Protein AF-A0A1M7AVF5-F1 (afdb_monomer_lite)

Organism: Pseudonocardia thermophila (NCBI:txid1848)

Foldseek 3Di:
DDDDPFQAWFQLLLLVLLCVLLVHDLVRLCVQLVHDSVQSVCRNVVVDIDGSSSLVSSCVSSVHDSNLRNVVFQCLVVLCVSNVHDLVRLCVQLVHDSVVSVCNRGVVDQDDPSSLVSSCVVSVGDSVSRDPPPPPPPDD

pLDDT: mean 81.75, std 15.75, range [33.12, 94.06]

Radius of gyration: 15.15 Å; chains: 1; bounding box: 36×35×42 Å

Sequence (140 aa):
MPSLPPHGRARGDIVRAVRVVRRRGQRDLATASRIDASYLSRVEAGSRRLSPAYTDLVARALDVDPAVLCGQVPVIRTLRTALNLSADKLAHDIGVSRDRLDQLERGLAEPTALETRRLARRLGVEASVFHMTQLAEQAS

Secondary structure (DSSP, 8-state):
------PPPPPHHHHHHHHHHTT--HHHHHHHTT--HHHHHHHHTTSS---HHHHHHHHHHHTS-HHHHTTSS-SHHHHHHHTT--HHHHHHHHT--HHHHHHHHHTSSPPPHHHHHHHHHHHTS-GGGG----TTS---

InterPro domains:
  IPR001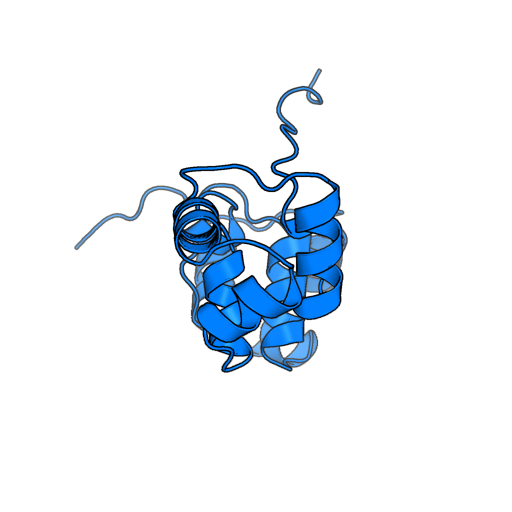387 Cro/C1-type, helix-turn-helix domain [PF01381] (76-128)
  IPR001387 Cro/C1-type, helix-turn-helix domain [PS50943] (15-69)
  IPR001387 Cro/C1-type, helix-turn-helix domain [PS50943] (76-130)
  IPR001387 Cro/C1-type, helix-turn-helix domain [SM00530] (14-69)
  IPR001387 Cro/C1-type, helix-turn-helix domain [SM00530] (75-130)
  IPR001387 Cro/C1-type, helix-turn-helix domain [cd00093] (26-69)
  IPR001387 Cro/C1-type, helix-turn-helix domain [cd00093] (76-130)
  IPR010982 Lambda repressor-like, DNA-binding domain superfamily [G3DSA:1.10.260.40] (8-73)
  IPR010982 Lambda repressor-like, DNA-binding domain superfamily [G3DSA:1.10.260.40] (74-139)
  IPR010982 Lambda repressor-like, DNA-binding domain superfamily [SSF47413] (10-70)
  IPR010982 Lambda repressor-like, DNA-binding domain superfamily [SSF47413] (75-130)
  IPR050807 Transcriptional regulator/dioxygenase, bacterial-type [PTHR46797] (76-130)

Structure (mmCIF, N/CA/C/O backbone):
data_AF-A0A1M7AVF5-F1
#
_entry.id   AF-A0A1M7AVF5-F1
#
loop_
_atom_site.group_PDB
_atom_site.id
_atom_site.type_symbol
_atom_site.label_atom_id
_atom_site.label_alt_id
_atom_site.label_comp_id
_atom_site.label_asym_id
_atom_site.label_entity_id
_atom_site.label_seq_id
_atom_site.pdbx_PDB_ins_code
_atom_site.Cartn_x
_atom_site.Cartn_y
_atom_site.Cartn_z
_atom_site.occupancy
_atom_site.B_iso_or_equiv
_atom_site.auth_seq_id
_atom_site.auth_comp_id
_atom_site.auth_asym_id
_atom_site.auth_atom_id
_atom_site.pdbx_PDB_model_num
ATOM 1 N N . MET A 1 1 ? -7.149 13.885 -25.744 1.00 35.88 1 MET A N 1
ATOM 2 C CA . MET A 1 1 ? -6.862 12.622 -25.023 1.00 35.88 1 MET A CA 1
ATOM 3 C C . MET A 1 1 ? -6.095 12.992 -23.766 1.00 35.88 1 MET A C 1
ATOM 5 O O . MET A 1 1 ? -5.185 13.802 -23.897 1.00 35.88 1 MET A O 1
ATOM 9 N N . PRO A 1 2 ? -6.541 12.567 -22.573 1.00 40.50 2 PRO A N 1
ATOM 10 C CA . PRO A 1 2 ? -6.269 13.282 -21.332 1.00 40.50 2 PRO A CA 1
ATOM 11 C C . PRO A 1 2 ? -4.774 13.259 -21.009 1.00 40.50 2 PRO A C 1
ATOM 13 O O . PRO A 1 2 ? -4.171 12.199 -20.861 1.00 40.50 2 PRO A O 1
ATOM 16 N N . SER A 1 3 ? -4.187 14.449 -20.918 1.00 37.19 3 SER A N 1
ATOM 17 C CA . SER A 1 3 ? -2.882 14.666 -20.312 1.00 37.19 3 SER A CA 1
ATOM 18 C C . SER A 1 3 ? -2.999 14.345 -18.823 1.00 37.19 3 SER A C 1
ATOM 20 O O . SER A 1 3 ? -3.593 15.131 -18.088 1.00 37.19 3 SER A O 1
ATOM 22 N N . LEU A 1 4 ? -2.473 13.202 -18.379 1.00 40.84 4 LEU A N 1
ATOM 23 C CA . LEU A 1 4 ? -2.203 12.969 -16.960 1.00 40.84 4 LEU A CA 1
ATOM 24 C C . LEU A 1 4 ? -0.969 13.808 -16.575 1.00 40.84 4 LEU A C 1
ATOM 26 O O . LEU A 1 4 ? 0.117 13.545 -17.096 1.00 40.84 4 LEU A O 1
ATOM 30 N N . PRO A 1 5 ? -1.107 14.851 -15.731 1.00 42.53 5 PRO A N 1
ATOM 31 C CA . PRO A 1 5 ? 0.030 15.582 -15.181 1.00 42.53 5 PRO A CA 1
ATOM 32 C C . PRO A 1 5 ? 0.763 14.713 -14.145 1.00 42.53 5 PRO A C 1
ATOM 34 O O . PRO A 1 5 ? 0.215 13.709 -13.687 1.00 42.53 5 PRO A O 1
ATOM 37 N N . PRO A 1 6 ? 2.006 15.073 -13.778 1.00 44.00 6 PRO A N 1
ATOM 38 C CA . PRO A 1 6 ? 2.985 14.152 -13.223 1.00 44.00 6 PRO A CA 1
ATOM 39 C C . PRO A 1 6 ? 2.509 13.619 -11.879 1.00 44.00 6 PRO A C 1
ATOM 41 O O . PRO A 1 6 ? 2.416 14.359 -10.898 1.00 44.00 6 PRO A O 1
ATOM 44 N N . HIS A 1 7 ? 2.247 12.317 -11.829 1.00 49.16 7 HIS A N 1
ATOM 45 C CA . HIS A 1 7 ? 2.119 11.613 -10.566 1.00 49.16 7 HIS A CA 1
ATOM 46 C C . HIS A 1 7 ? 3.306 11.977 -9.668 1.00 49.16 7 HIS A C 1
ATOM 48 O O . HIS A 1 7 ? 4.442 12.129 -10.141 1.00 49.16 7 HIS A O 1
ATOM 54 N N . GLY A 1 8 ? 3.026 12.158 -8.374 1.00 55.78 8 GLY A N 1
ATOM 55 C CA . GLY A 1 8 ? 4.056 12.408 -7.373 1.00 55.78 8 GLY A CA 1
ATOM 56 C C . GLY A 1 8 ? 5.168 11.356 -7.449 1.00 55.78 8 GLY A C 1
ATOM 57 O O . GLY A 1 8 ? 5.058 10.314 -8.092 1.00 55.78 8 GLY A O 1
ATOM 58 N N . ARG A 1 9 ? 6.303 11.599 -6.804 1.00 68.62 9 ARG A N 1
ATOM 59 C CA . ARG A 1 9 ? 7.405 10.625 -6.851 1.00 68.62 9 ARG A CA 1
ATOM 60 C C . ARG A 1 9 ? 6.967 9.332 -6.154 1.00 68.62 9 ARG A C 1
ATOM 62 O O . ARG A 1 9 ? 6.627 9.376 -4.975 1.00 68.62 9 ARG A O 1
ATOM 69 N N . ALA A 1 10 ? 6.995 8.203 -6.864 1.00 76.19 10 ALA A N 1
ATOM 70 C CA . ALA A 1 10 ? 6.620 6.913 -6.291 1.00 76.19 10 ALA A CA 1
ATOM 71 C C . ALA A 1 10 ? 7.537 6.530 -5.126 1.00 76.19 10 ALA A C 1
ATOM 73 O O . ALA A 1 10 ? 8.754 6.758 -5.166 1.00 76.19 10 ALA A O 1
ATOM 74 N N . ARG A 1 11 ? 6.944 5.929 -4.097 1.00 84.44 11 ARG A N 1
ATOM 75 C CA . ARG A 1 11 ? 7.645 5.459 -2.911 1.00 84.44 11 ARG A CA 1
ATOM 76 C C . ARG A 1 11 ? 8.024 3.987 -3.071 1.00 84.44 11 ARG A C 1
ATOM 78 O O . ARG A 1 11 ? 7.185 3.135 -3.360 1.00 84.44 11 ARG A O 1
ATOM 85 N N . GLY A 1 12 ? 9.312 3.690 -2.916 1.00 85.69 12 GLY A N 1
ATOM 86 C CA . GLY A 1 12 ? 9.860 2.353 -3.159 1.00 85.69 12 GLY A CA 1
ATOM 87 C C . GLY A 1 12 ? 9.366 1.277 -2.192 1.00 85.69 12 GLY A C 1
ATOM 88 O O . GLY A 1 12 ? 9.167 0.132 -2.595 1.00 85.69 12 GLY A O 1
ATOM 89 N N . ASP A 1 13 ? 9.115 1.652 -0.941 1.00 86.69 13 ASP A N 1
ATOM 90 C CA . ASP A 1 13 ? 8.500 0.801 0.080 1.00 86.69 13 ASP A CA 1
ATOM 91 C C . ASP A 1 13 ? 7.086 0.360 -0.330 1.00 86.69 13 ASP A C 1
ATOM 93 O O . ASP A 1 13 ? 6.765 -0.828 -0.244 1.00 86.69 13 ASP A O 1
ATOM 97 N N . ILE A 1 14 ? 6.274 1.275 -0.872 1.00 88.06 14 ILE A N 1
ATOM 98 C CA . ILE A 1 14 ? 4.936 0.972 -1.395 1.00 88.06 14 ILE A CA 1
ATOM 99 C C . ILE A 1 14 ? 5.020 0.034 -2.605 1.00 88.06 14 ILE A C 1
ATOM 101 O O . ILE A 1 1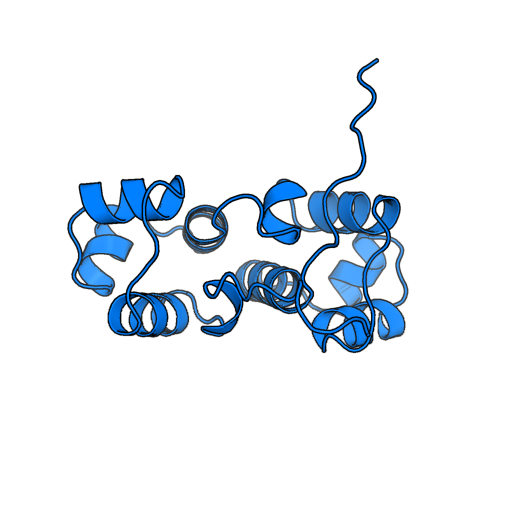4 ? 4.301 -0.967 -2.658 1.00 88.06 14 ILE A O 1
ATOM 105 N N . VAL A 1 15 ? 5.923 0.305 -3.555 1.00 89.25 15 VAL A N 1
ATOM 106 C CA . VAL A 1 15 ? 6.140 -0.565 -4.728 1.00 89.25 15 VAL A CA 1
ATOM 107 C C . VAL A 1 15 ? 6.486 -1.987 -4.285 1.00 89.25 15 VAL A C 1
ATOM 109 O O . VAL A 1 15 ? 5.871 -2.954 -4.745 1.00 89.25 15 VAL A O 1
ATOM 112 N N . ARG A 1 16 ? 7.418 -2.121 -3.335 1.00 89.62 16 ARG A N 1
ATOM 113 C CA . ARG A 1 16 ? 7.803 -3.412 -2.762 1.00 89.62 16 ARG A CA 1
ATOM 114 C C . ARG A 1 16 ? 6.621 -4.106 -2.089 1.00 89.62 16 ARG A C 1
ATOM 116 O O . ARG A 1 16 ? 6.428 -5.301 -2.313 1.00 89.62 16 ARG A O 1
ATOM 123 N N . ALA A 1 17 ? 5.846 -3.386 -1.283 1.00 88.44 17 ALA A N 1
ATOM 124 C CA . ALA A 1 17 ? 4.703 -3.925 -0.553 1.00 88.44 17 ALA A CA 1
ATOM 125 C C . ALA A 1 17 ? 3.638 -4.494 -1.499 1.00 88.44 17 ALA A C 1
ATOM 127 O O . ALA A 1 17 ? 3.250 -5.656 -1.370 1.00 88.44 17 ALA A O 1
ATOM 128 N N . VAL A 1 18 ? 3.233 -3.711 -2.504 1.00 89.00 18 VAL A N 1
ATOM 129 C CA . VAL A 1 18 ? 2.259 -4.141 -3.516 1.00 89.00 18 VAL A CA 1
ATOM 130 C C . VAL A 1 18 ? 2.789 -5.344 -4.296 1.00 89.00 18 VAL A C 1
ATOM 132 O O . VAL A 1 18 ? 2.061 -6.318 -4.488 1.00 89.00 18 VAL A O 1
ATOM 135 N N . ARG A 1 19 ? 4.069 -5.333 -4.691 1.00 92.12 19 ARG A N 1
ATOM 136 C CA . ARG A 1 19 ? 4.694 -6.452 -5.408 1.00 92.12 19 ARG A CA 1
ATOM 137 C C . ARG A 1 19 ? 4.671 -7.753 -4.597 1.00 92.12 19 ARG A C 1
ATOM 139 O O . ARG A 1 19 ? 4.302 -8.795 -5.138 1.00 92.12 19 ARG A O 1
ATOM 146 N N . VAL A 1 20 ? 5.071 -7.701 -3.324 1.00 90.31 20 VAL A N 1
ATOM 147 C CA . VAL A 1 20 ? 5.121 -8.879 -2.438 1.00 90.31 20 VAL A CA 1
ATOM 148 C C . VAL A 1 20 ? 3.722 -9.442 -2.214 1.00 90.31 20 VAL A C 1
ATOM 150 O O . VAL A 1 20 ? 3.521 -10.649 -2.341 1.00 90.31 20 VAL A O 1
ATOM 153 N N . VAL A 1 21 ? 2.741 -8.575 -1.962 1.00 87.38 21 VAL A N 1
ATOM 154 C CA . VAL A 1 21 ? 1.348 -8.989 -1.773 1.00 87.38 21 VAL A CA 1
ATOM 155 C C . VAL A 1 21 ? 0.765 -9.626 -3.039 1.00 87.38 21 VAL A C 1
ATOM 157 O O . VAL A 1 21 ? 0.080 -10.644 -2.959 1.00 87.38 21 VAL A O 1
ATOM 160 N N . ARG A 1 22 ? 1.109 -9.103 -4.222 1.00 86.50 22 ARG A N 1
ATOM 161 C CA . ARG A 1 22 ? 0.745 -9.681 -5.529 1.00 86.50 22 ARG A CA 1
ATOM 162 C C . ARG A 1 22 ? 1.580 -10.920 -5.899 1.00 86.50 22 ARG A C 1
ATOM 164 O O . ARG A 1 22 ? 1.461 -11.408 -7.020 1.00 86.50 22 ARG A O 1
ATOM 171 N N . ARG A 1 23 ? 2.436 -11.416 -4.992 1.00 86.25 23 ARG A N 1
ATOM 172 C CA . ARG A 1 23 ? 3.326 -12.579 -5.174 1.00 86.25 23 ARG A CA 1
ATOM 173 C C . ARG A 1 23 ? 4.208 -12.498 -6.426 1.00 86.25 23 ARG A C 1
ATOM 175 O O . ARG A 1 23 ? 4.475 -13.516 -7.058 1.00 86.25 23 ARG A O 1
ATOM 182 N N . ARG A 1 24 ? 4.670 -11.298 -6.794 1.00 84.75 24 ARG A N 1
ATOM 183 C CA . ARG A 1 24 ? 5.569 -11.110 -7.944 1.00 84.75 24 ARG A CA 1
ATOM 184 C C . ARG A 1 24 ? 7.032 -11.038 -7.519 1.00 84.75 24 ARG A C 1
ATOM 186 O O . ARG A 1 24 ? 7.370 -10.381 -6.533 1.00 84.75 24 ARG A O 1
ATOM 193 N N . GLY A 1 25 ? 7.914 -11.669 -8.293 1.00 88.31 25 GLY A N 1
ATOM 194 C CA . GLY A 1 25 ? 9.352 -11.486 -8.147 1.00 88.31 25 GLY A CA 1
ATOM 195 C C . GLY A 1 25 ? 9.794 -10.091 -8.597 1.00 88.31 25 GLY A C 1
ATOM 196 O O . GLY A 1 25 ? 9.140 -9.435 -9.410 1.00 88.31 25 GLY A O 1
ATOM 197 N N . GLN A 1 26 ? 10.940 -9.627 -8.090 1.00 87.88 26 GLN A N 1
ATOM 198 C CA . GLN A 1 26 ? 11.532 -8.357 -8.531 1.00 87.88 26 GLN A CA 1
ATOM 199 C C . GLN A 1 26 ? 11.873 -8.383 -10.024 1.00 87.88 26 GLN A C 1
ATOM 201 O O . GLN A 1 26 ? 11.603 -7.417 -10.730 1.00 87.88 26 GLN A O 1
ATOM 206 N N . ARG A 1 27 ? 12.431 -9.499 -10.509 1.00 87.81 27 ARG A N 1
ATOM 207 C CA . ARG A 1 27 ? 12.756 -9.689 -11.929 1.00 87.81 27 ARG A CA 1
ATOM 208 C C . ARG A 1 27 ? 11.501 -9.699 -12.796 1.00 87.81 27 ARG A C 1
ATOM 210 O O . ARG A 1 27 ? 11.481 -9.011 -13.806 1.00 87.81 27 ARG A O 1
ATOM 217 N N . ASP A 1 28 ? 10.442 -10.373 -12.357 1.00 89.25 28 ASP A N 1
ATOM 218 C CA . ASP A 1 28 ? 9.185 -10.441 -13.112 1.00 89.25 28 ASP A CA 1
ATOM 219 C C . ASP A 1 28 ? 8.550 -9.058 -13.266 1.00 89.25 28 ASP A C 1
ATOM 221 O O . ASP A 1 28 ? 8.105 -8.687 -14.352 1.00 89.25 28 ASP A O 1
ATOM 225 N N . LEU A 1 29 ? 8.542 -8.261 -12.189 1.00 89.44 29 LEU A N 1
ATOM 226 C CA . LEU A 1 29 ? 8.053 -6.885 -12.242 1.00 89.44 29 LEU A CA 1
ATOM 227 C C . LEU A 1 29 ? 8.940 -6.008 -13.133 1.00 89.44 29 LEU A C 1
ATOM 229 O O . LEU A 1 29 ? 8.421 -5.204 -13.906 1.00 89.44 29 LEU A O 1
ATOM 233 N N . ALA A 1 30 ? 10.258 -6.170 -13.040 1.00 90.06 30 ALA A N 1
ATOM 234 C CA .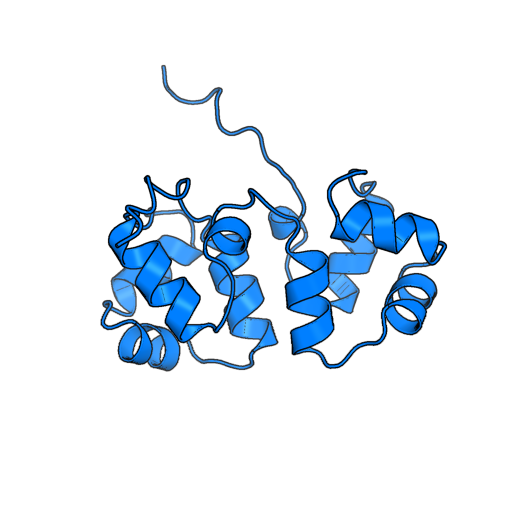 ALA A 1 30 ? 11.218 -5.442 -13.857 1.00 90.06 30 ALA A CA 1
ATOM 235 C C . ALA A 1 30 ? 10.987 -5.709 -15.355 1.00 90.06 30 ALA A C 1
ATOM 237 O O . ALA A 1 30 ? 10.807 -4.771 -16.131 1.00 90.06 30 ALA A O 1
ATOM 238 N N . THR A 1 31 ? 10.854 -6.981 -15.738 1.00 90.44 31 THR A N 1
ATOM 239 C CA . THR A 1 31 ? 10.533 -7.397 -17.108 1.00 90.44 31 THR A CA 1
ATOM 240 C C . THR A 1 31 ? 9.173 -6.865 -17.558 1.00 90.44 31 THR A C 1
ATOM 242 O O . THR A 1 31 ? 9.080 -6.266 -18.629 1.00 90.44 31 THR A O 1
ATOM 245 N N . ALA A 1 32 ? 8.129 -7.011 -16.736 1.00 88.31 32 ALA A N 1
ATOM 246 C CA . ALA A 1 32 ? 6.783 -6.537 -17.066 1.00 88.31 32 ALA A CA 1
ATOM 247 C C . ALA A 1 32 ? 6.708 -5.009 -17.232 1.00 88.31 32 ALA A C 1
ATOM 249 O O . ALA A 1 32 ? 5.952 -4.515 -18.065 1.00 88.31 32 ALA A O 1
ATOM 250 N N . SER A 1 33 ? 7.517 -4.265 -16.473 1.00 86.69 33 SER A N 1
ATOM 251 C CA . SER A 1 33 ? 7.566 -2.796 -16.516 1.00 86.69 33 SER A CA 1
ATOM 252 C C . SER A 1 33 ? 8.636 -2.259 -17.473 1.00 86.69 33 SER A C 1
ATOM 254 O O . SER A 1 33 ? 8.782 -1.045 -17.589 1.00 86.69 33 SER A O 1
ATOM 256 N N . ARG A 1 34 ? 9.393 -3.141 -18.147 1.00 87.38 34 ARG A N 1
ATOM 257 C CA . ARG A 1 34 ? 10.536 -2.804 -19.017 1.00 87.38 34 ARG A CA 1
ATOM 258 C C . ARG A 1 34 ? 11.586 -1.919 -18.330 1.00 87.38 34 ARG A C 1
ATOM 260 O O . ARG A 1 34 ? 12.130 -1.003 -18.939 1.00 87.38 34 ARG A O 1
ATOM 267 N N . ILE A 1 35 ? 11.858 -2.193 -17.058 1.00 87.75 35 ILE A N 1
ATOM 268 C CA . ILE A 1 35 ? 12.892 -1.516 -16.266 1.00 87.75 35 ILE A CA 1
ATOM 269 C C . ILE A 1 35 ? 13.959 -2.515 -15.834 1.00 87.75 35 ILE A C 1
ATOM 271 O O . ILE A 1 35 ? 13.683 -3.697 -15.658 1.00 87.75 35 ILE A O 1
ATOM 275 N N . ASP A 1 36 ? 15.175 -2.036 -15.595 1.00 89.25 36 ASP A N 1
ATOM 276 C CA . ASP A 1 36 ? 16.239 -2.868 -15.042 1.00 89.25 36 ASP A CA 1
ATOM 277 C C . ASP A 1 36 ? 15.922 -3.338 -13.619 1.00 89.25 36 ASP A C 1
ATOM 279 O O . ASP A 1 36 ? 15.603 -2.535 -12.737 1.00 89.25 36 ASP A O 1
ATOM 283 N N . ALA A 1 37 ? 16.125 -4.631 -13.348 1.00 87.88 37 ALA A N 1
ATOM 284 C CA . ALA A 1 37 ? 15.946 -5.201 -12.010 1.00 87.88 37 ALA A CA 1
ATOM 285 C C . ALA A 1 37 ? 16.846 -4.510 -10.964 1.00 87.88 37 ALA A C 1
ATOM 287 O O . ALA A 1 37 ? 16.403 -4.215 -9.856 1.00 87.88 37 ALA A O 1
ATOM 288 N N . SER A 1 38 ? 18.079 -4.152 -11.339 1.00 87.75 38 SER A N 1
ATOM 289 C CA . SER A 1 38 ? 19.013 -3.397 -10.489 1.00 87.75 38 SER A CA 1
ATOM 290 C C . SER A 1 38 ? 18.563 -1.953 -10.240 1.00 87.75 38 SER A C 1
ATOM 292 O O . SER A 1 38 ? 18.907 -1.345 -9.224 1.00 87.75 38 SER A O 1
ATOM 294 N N . TYR A 1 39 ? 17.812 -1.354 -11.167 1.00 87.62 39 TYR A N 1
ATOM 295 C CA . TYR A 1 39 ? 17.195 -0.048 -10.947 1.00 87.62 39 TYR A CA 1
ATOM 296 C C . TYR A 1 39 ? 15.993 -0.173 -10.008 1.00 87.62 39 TYR A C 1
ATOM 298 O O . TYR A 1 39 ? 15.953 0.539 -9.005 1.00 87.62 39 TYR A O 1
ATOM 306 N N . LEU A 1 40 ? 15.102 -1.138 -10.253 1.00 87.44 40 LEU A N 1
ATOM 307 C CA . LEU A 1 40 ? 13.956 -1.431 -9.391 1.00 87.44 40 LEU A CA 1
ATOM 308 C C . LEU A 1 40 ? 14.385 -1.750 -7.950 1.00 87.44 40 LEU A C 1
ATOM 310 O O . LEU A 1 40 ? 13.796 -1.232 -7.008 1.00 87.44 40 LEU A O 1
ATOM 314 N N . SER A 1 41 ? 15.460 -2.517 -7.753 1.00 87.56 41 SER A N 1
ATOM 315 C CA . SER A 1 41 ? 15.971 -2.810 -6.410 1.00 87.56 41 SER A CA 1
ATOM 316 C C . SER A 1 41 ? 16.444 -1.571 -5.661 1.00 87.56 41 SER A C 1
ATOM 318 O O . SER A 1 41 ? 16.193 -1.447 -4.466 1.00 87.56 41 SER A O 1
ATOM 320 N N . ARG A 1 42 ? 17.113 -0.638 -6.345 1.00 86.44 42 ARG A N 1
ATOM 321 C CA . ARG A 1 42 ? 17.539 0.630 -5.733 1.00 86.44 42 ARG A CA 1
ATOM 322 C C . ARG A 1 42 ? 16.355 1.536 -5.432 1.00 86.44 42 ARG A C 1
ATOM 324 O O . ARG A 1 42 ? 16.404 2.275 -4.455 1.00 86.44 42 ARG A O 1
ATOM 331 N N . VAL A 1 43 ? 15.313 1.478 -6.259 1.00 86.94 43 VAL A N 1
ATOM 332 C CA . VAL A 1 43 ? 14.055 2.180 -6.001 1.00 86.94 43 VAL A CA 1
ATOM 333 C C . VAL A 1 43 ? 13.408 1.650 -4.730 1.00 86.94 43 VAL A C 1
ATOM 335 O O . VAL A 1 43 ? 13.120 2.426 -3.829 1.00 86.94 43 VAL A O 1
ATOM 338 N N . GLU A 1 44 ? 13.235 0.337 -4.622 1.00 86.75 44 GLU A N 1
ATOM 339 C CA . GLU A 1 44 ? 12.600 -0.297 -3.462 1.00 86.75 44 GLU A CA 1
ATOM 340 C C . GLU A 1 44 ? 13.398 -0.149 -2.168 1.00 86.75 44 GLU A C 1
ATOM 342 O O . GLU A 1 44 ? 12.811 -0.087 -1.093 1.00 86.75 44 GLU A O 1
ATOM 347 N N . ALA A 1 45 ? 14.726 -0.066 -2.268 1.00 82.12 45 ALA A N 1
ATOM 348 C CA . ALA A 1 45 ? 15.606 0.243 -1.144 1.00 82.12 45 ALA A CA 1
ATOM 349 C C . ALA A 1 45 ? 15.599 1.736 -0.754 1.00 82.12 45 ALA A C 1
ATOM 351 O O . ALA A 1 45 ? 16.270 2.122 0.197 1.00 82.12 45 ALA A O 1
ATOM 352 N N . GLY A 1 46 ? 14.903 2.595 -1.507 1.00 79.19 46 GLY A N 1
ATOM 353 C CA . GLY A 1 46 ? 14.869 4.043 -1.286 1.00 79.19 46 GLY A CA 1
ATOM 354 C C . GLY A 1 46 ? 16.124 4.794 -1.750 1.00 79.19 46 GLY A C 1
ATOM 355 O O . GLY A 1 46 ? 16.160 6.019 -1.686 1.00 79.19 46 GLY A O 1
ATOM 356 N N . SER A 1 47 ? 17.138 4.096 -2.272 1.00 76.75 47 SER A N 1
ATOM 357 C CA . SER A 1 47 ? 18.383 4.697 -2.777 1.00 76.75 47 SER A CA 1
ATOM 358 C C . SER A 1 47 ? 18.212 5.407 -4.125 1.00 76.75 47 SER A C 1
ATOM 360 O O . SER A 1 47 ? 19.061 6.200 -4.528 1.00 76.75 47 SER A O 1
ATOM 362 N N . ARG A 1 48 ? 17.140 5.107 -4.865 1.00 77.69 48 ARG A N 1
ATOM 363 C CA . ARG A 1 48 ? 16.747 5.818 -6.089 1.00 77.69 48 ARG A CA 1
ATOM 364 C C . ARG A 1 48 ? 15.250 6.088 -6.105 1.00 77.69 48 ARG A C 1
ATOM 366 O O . ARG A 1 48 ? 14.477 5.446 -5.409 1.00 77.69 48 ARG A O 1
ATOM 373 N N . ARG A 1 49 ? 14.838 7.043 -6.934 1.00 74.44 49 ARG A N 1
ATOM 374 C CA . ARG A 1 49 ? 13.427 7.381 -7.149 1.00 74.44 49 ARG A CA 1
ATOM 375 C C . ARG A 1 49 ? 13.030 7.082 -8.592 1.00 74.44 49 ARG A C 1
ATOM 377 O O . ARG A 1 49 ? 13.851 7.256 -9.497 1.00 74.44 49 ARG A O 1
ATOM 384 N N . LEU A 1 50 ? 11.791 6.628 -8.783 1.00 79.44 50 LEU A N 1
ATOM 385 C CA . LEU A 1 50 ? 11.191 6.447 -10.107 1.00 79.44 50 LEU A CA 1
ATOM 386 C C . LEU A 1 50 ? 10.905 7.809 -10.739 1.00 79.44 50 LEU A C 1
ATOM 388 O O . LEU A 1 50 ? 10.493 8.750 -10.055 1.00 79.44 50 LEU A O 1
ATOM 392 N N . SER A 1 51 ? 11.122 7.904 -12.050 1.00 80.19 51 SER A N 1
ATOM 393 C CA . SER A 1 51 ? 10.572 9.003 -12.841 1.00 80.19 51 SER A CA 1
ATOM 394 C C . SER A 1 51 ? 9.055 8.815 -12.997 1.00 80.19 51 SER A C 1
ATOM 396 O O . SER A 1 51 ? 8.588 7.677 -12.933 1.00 80.19 51 SER A O 1
ATOM 398 N N . PRO A 1 52 ? 8.282 9.885 -13.258 1.00 78.19 52 PRO A N 1
ATOM 399 C CA . PRO A 1 52 ? 6.837 9.773 -13.480 1.00 78.19 52 PRO A CA 1
ATOM 400 C C . PRO A 1 52 ? 6.473 8.745 -14.564 1.00 78.19 52 PRO A C 1
ATOM 402 O O . PRO A 1 52 ? 5.603 7.910 -14.351 1.00 78.19 52 PRO A O 1
ATOM 405 N N . ALA A 1 53 ? 7.225 8.712 -15.670 1.00 82.00 53 ALA A N 1
ATOM 406 C CA . ALA A 1 53 ? 7.014 7.744 -16.747 1.00 82.00 53 ALA A CA 1
ATOM 407 C C . ALA A 1 53 ? 7.223 6.283 -16.300 1.00 82.00 53 ALA A C 1
ATOM 409 O O . ALA A 1 53 ? 6.468 5.396 -16.695 1.00 82.00 53 ALA A O 1
ATOM 410 N N . TYR A 1 54 ? 8.231 6.013 -15.459 1.00 86.00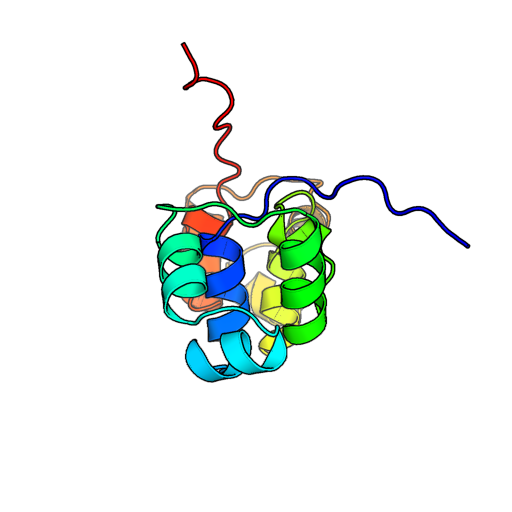 54 TYR A N 1
ATOM 411 C CA . TYR A 1 54 ? 8.439 4.667 -14.920 1.00 86.00 54 TYR A CA 1
ATOM 412 C C . TYR A 1 54 ? 7.428 4.310 -13.828 1.00 86.00 54 TYR A C 1
ATOM 414 O O . TYR A 1 54 ? 7.082 3.137 -13.705 1.00 86.00 54 TYR A O 1
ATOM 422 N N . THR A 1 55 ? 6.921 5.286 -13.070 1.00 86.56 55 THR A N 1
ATOM 423 C CA . THR A 1 55 ? 5.819 5.064 -12.124 1.00 86.56 55 THR A CA 1
ATOM 424 C C . THR A 1 55 ? 4.598 4.500 -12.841 1.00 86.56 55 THR A C 1
ATOM 426 O O . THR A 1 55 ? 4.058 3.498 -12.384 1.00 86.56 55 THR A O 1
ATOM 429 N N . ASP A 1 56 ? 4.217 5.065 -13.988 1.00 85.75 56 ASP A N 1
ATOM 430 C CA . ASP A 1 56 ? 3.064 4.585 -14.761 1.00 85.75 56 ASP A CA 1
ATOM 431 C C . ASP A 1 56 ? 3.256 3.161 -15.274 1.00 85.75 56 ASP A C 1
ATOM 433 O O . ASP A 1 56 ? 2.339 2.340 -15.224 1.00 85.75 56 ASP A O 1
ATOM 437 N N . LEU A 1 57 ? 4.462 2.842 -15.749 1.00 88.50 57 LEU A N 1
ATOM 438 C CA . LEU A 1 57 ? 4.794 1.497 -16.218 1.00 88.50 57 LEU A CA 1
ATOM 439 C C . LEU A 1 57 ? 4.717 0.473 -15.083 1.00 88.50 57 LEU A C 1
ATOM 441 O O . LEU A 1 57 ? 4.110 -0.584 -15.254 1.00 88.50 57 LEU A O 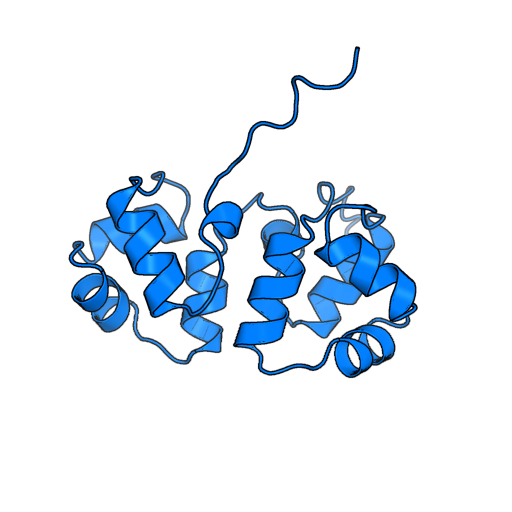1
ATOM 445 N N . VAL A 1 58 ? 5.276 0.801 -13.916 1.00 88.75 58 VAL A N 1
ATOM 446 C CA . VAL A 1 58 ? 5.226 -0.063 -12.730 1.00 88.75 58 VAL A CA 1
ATOM 447 C C . VAL A 1 58 ? 3.798 -0.193 -12.201 1.00 88.75 58 VAL A C 1
ATOM 449 O O . VAL A 1 58 ? 3.380 -1.299 -11.866 1.00 88.75 58 VAL A O 1
ATOM 452 N N . ALA A 1 59 ? 3.030 0.897 -12.165 1.00 89.56 59 ALA A N 1
ATOM 453 C CA . ALA A 1 59 ? 1.633 0.902 -11.740 1.00 89.56 59 ALA A CA 1
ATOM 454 C C . ALA A 1 59 ? 0.778 -0.010 -12.625 1.00 89.56 59 ALA A C 1
ATOM 456 O O . ALA A 1 59 ? 0.065 -0.871 -12.115 1.00 89.56 59 ALA A O 1
ATOM 457 N N . ARG A 1 60 ? 0.934 0.091 -13.951 1.00 89.00 60 ARG A N 1
ATOM 458 C CA . ARG A 1 60 ? 0.266 -0.795 -14.916 1.00 89.00 60 ARG A CA 1
ATOM 459 C C . ARG A 1 60 ? 0.695 -2.250 -14.756 1.00 89.00 60 ARG A C 1
ATOM 461 O O . ARG A 1 60 ? -0.153 -3.134 -14.761 1.00 89.00 60 ARG A O 1
ATOM 468 N N . ALA A 1 61 ? 1.989 -2.515 -14.580 1.00 89.88 61 ALA A N 1
ATOM 469 C CA . ALA A 1 61 ? 2.497 -3.875 -14.392 1.00 89.88 61 ALA A CA 1
ATOM 470 C C . ALA A 1 61 ? 2.021 -4.515 -13.076 1.00 89.88 61 ALA A C 1
ATOM 472 O O . ALA A 1 61 ? 1.840 -5.734 -13.006 1.00 89.88 61 ALA A O 1
ATOM 473 N N . LEU A 1 62 ? 1.821 -3.697 -12.040 1.00 87.94 62 LEU A N 1
ATOM 474 C CA . LEU A 1 62 ? 1.239 -4.092 -10.763 1.00 87.94 62 LEU A CA 1
ATOM 475 C C . LEU A 1 62 ? -0.286 -4.042 -10.758 1.00 87.94 62 LEU A C 1
ATOM 477 O O . LEU A 1 62 ? -0.851 -4.515 -9.779 1.00 87.94 62 LEU A O 1
ATOM 481 N N . ASP A 1 63 ? -0.928 -3.533 -11.812 1.00 88.31 63 ASP A N 1
ATOM 482 C CA . ASP A 1 63 ? -2.375 -3.330 -11.921 1.00 88.31 63 ASP A CA 1
ATOM 483 C C . ASP A 1 63 ? -2.939 -2.559 -10.706 1.00 88.31 63 ASP A C 1
ATOM 485 O O . ASP A 1 63 ? -3.799 -3.010 -9.947 1.00 88.31 63 ASP A O 1
ATOM 489 N N . VAL A 1 64 ? -2.345 -1.389 -10.465 1.00 88.44 64 VAL A N 1
ATOM 490 C CA . VAL A 1 64 ? -2.736 -0.433 -9.422 1.00 88.44 64 VAL A CA 1
ATOM 491 C C . VAL A 1 64 ? -2.742 0.983 -9.980 1.00 88.44 64 VAL A C 1
ATOM 493 O O . VAL A 1 64 ? -2.073 1.275 -10.969 1.00 88.44 64 VAL A O 1
ATOM 496 N N . ASP A 1 65 ? -3.466 1.879 -9.314 1.00 87.50 65 ASP A N 1
ATOM 497 C CA . ASP A 1 65 ? -3.417 3.300 -9.642 1.00 87.50 65 ASP A CA 1
ATOM 498 C C . ASP A 1 65 ? -2.030 3.886 -9.287 1.00 87.50 65 ASP A C 1
ATOM 500 O O . ASP A 1 65 ? -1.535 3.639 -8.177 1.00 87.50 65 ASP A O 1
ATOM 504 N N . PRO A 1 66 ? -1.384 4.660 -10.182 1.00 86.31 66 PRO A N 1
ATOM 505 C CA . PRO A 1 66 ? -0.119 5.333 -9.893 1.00 86.31 66 PRO A CA 1
ATOM 506 C C . PRO A 1 66 ? -0.146 6.156 -8.599 1.00 86.31 66 PRO A C 1
ATOM 508 O O . PRO A 1 66 ? 0.830 6.142 -7.849 1.00 86.31 66 PRO A O 1
ATOM 511 N N . ALA A 1 67 ? -1.271 6.800 -8.275 1.00 84.62 67 ALA A N 1
ATOM 512 C CA . ALA A 1 67 ? -1.445 7.601 -7.067 1.00 84.62 67 ALA A CA 1
ATOM 513 C C . ALA A 1 67 ? -1.253 6.778 -5.778 1.00 84.62 67 ALA A C 1
ATOM 515 O O . ALA A 1 67 ? -0.784 7.315 -4.771 1.00 84.62 67 ALA A O 1
ATOM 516 N N . VAL A 1 68 ? -1.533 5.467 -5.808 1.00 85.88 68 VAL A N 1
ATOM 517 C CA . VAL A 1 68 ? -1.243 4.549 -4.691 1.00 85.88 68 VAL A CA 1
ATOM 518 C C . VAL A 1 68 ? 0.261 4.424 -4.494 1.00 85.88 68 VAL A C 1
ATOM 520 O O . VAL A 1 68 ? 0.746 4.562 -3.374 1.00 85.88 68 VAL A O 1
ATOM 523 N N . LEU A 1 69 ? 1.018 4.213 -5.574 1.00 86.00 69 LEU A N 1
ATOM 524 C CA . LEU A 1 69 ? 2.479 4.099 -5.512 1.00 86.00 69 LEU A CA 1
ATOM 525 C C . LEU A 1 69 ? 3.140 5.405 -5.064 1.00 86.00 69 LEU A C 1
ATOM 527 O O . LEU A 1 69 ? 4.192 5.384 -4.427 1.00 86.00 69 LEU A O 1
ATOM 531 N N . CYS A 1 70 ? 2.522 6.539 -5.374 1.00 83.19 70 CYS A N 1
ATOM 532 C CA . CYS A 1 70 ? 2.950 7.863 -4.932 1.00 83.19 70 CYS A CA 1
ATOM 533 C C . CYS A 1 70 ? 2.597 8.161 -3.469 1.00 83.19 70 CYS A C 1
ATOM 535 O O . CYS A 1 70 ? 3.060 9.168 -2.939 1.00 83.19 70 CYS A O 1
ATOM 537 N N . GLY A 1 71 ? 1.792 7.315 -2.816 1.00 77.81 71 GLY A N 1
ATOM 538 C CA . GLY A 1 71 ? 1.275 7.566 -1.471 1.00 77.81 71 GLY A CA 1
ATOM 539 C C . GLY A 1 71 ? 0.260 8.711 -1.407 1.00 77.81 71 GLY A C 1
ATOM 540 O O . GLY A 1 71 ? 0.052 9.262 -0.335 1.00 77.81 71 GLY A O 1
ATOM 541 N N . GLN A 1 72 ? -0.343 9.090 -2.540 1.00 75.31 72 GLN A N 1
ATOM 542 C CA . GLN A 1 72 ? -1.390 10.120 -2.607 1.00 75.31 72 GLN A CA 1
ATOM 543 C C . GLN A 1 72 ? -2.758 9.574 -2.186 1.00 75.31 72 GLN A C 1
ATOM 545 O O . GLN A 1 72 ? -3.623 10.330 -1.758 1.00 75.31 72 GLN A O 1
ATOM 550 N N . VAL A 1 73 ? -2.949 8.261 -2.315 1.00 81.31 73 VAL A N 1
ATOM 551 C CA . VAL A 1 73 ? -4.113 7.536 -1.802 1.00 81.31 73 VAL A CA 1
ATOM 552 C C . VAL A 1 73 ? -3.653 6.390 -0.903 1.00 81.31 73 VAL A C 1
ATOM 554 O O . VAL A 1 73 ? -2.607 5.785 -1.171 1.00 81.31 73 VAL A O 1
ATOM 557 N N . PRO A 1 74 ? -4.420 6.054 0.149 1.00 83.94 74 PRO A N 1
ATOM 558 C CA . PRO A 1 74 ? -4.055 4.978 1.055 1.00 83.94 74 PRO A CA 1
ATOM 559 C C . PRO A 1 74 ? -3.950 3.637 0.338 1.00 83.94 74 PRO A C 1
ATOM 561 O O . PRO A 1 74 ? -4.850 3.183 -0.367 1.00 83.94 74 PRO A O 1
ATOM 564 N N . VAL A 1 75 ? -2.852 2.939 0.595 1.00 87.50 75 VAL A N 1
ATOM 565 C CA . VAL A 1 75 ? -2.569 1.639 -0.020 1.00 87.50 75 VAL A CA 1
ATOM 566 C C . VAL A 1 75 ? -3.301 0.471 0.652 1.00 87.50 75 VAL A C 1
ATOM 568 O O . VAL A 1 75 ? -3.317 -0.638 0.120 1.00 87.50 75 VAL A O 1
ATOM 571 N N . ILE A 1 76 ? -3.967 0.709 1.790 1.00 90.50 76 ILE A N 1
ATOM 572 C CA . ILE A 1 76 ? -4.662 -0.313 2.594 1.00 90.50 76 ILE A CA 1
ATOM 573 C C . ILE A 1 76 ? -5.640 -1.123 1.735 1.00 90.50 76 ILE A C 1
ATOM 575 O O . ILE A 1 76 ? -5.565 -2.353 1.709 1.00 90.50 76 ILE A O 1
ATOM 579 N N . ARG A 1 77 ? -6.512 -0.448 0.976 1.00 90.06 77 ARG A N 1
ATOM 580 C CA . ARG A 1 77 ? -7.511 -1.100 0.117 1.00 90.06 77 ARG A CA 1
ATOM 581 C C . ARG A 1 77 ? -6.865 -1.953 -0.972 1.00 90.06 77 ARG A C 1
ATOM 583 O O . ARG A 1 77 ? -7.309 -3.073 -1.232 1.00 90.06 77 ARG A O 1
ATOM 590 N N . THR A 1 78 ? -5.799 -1.450 -1.586 1.00 88.69 78 THR A N 1
ATOM 591 C CA . THR A 1 78 ? -5.049 -2.146 -2.639 1.00 88.69 78 THR A CA 1
ATOM 592 C C . THR A 1 78 ? -4.395 -3.421 -2.113 1.00 88.69 78 THR A C 1
ATOM 594 O O . THR A 1 78 ? -4.497 -4.472 -2.742 1.00 88.69 78 THR A O 1
ATOM 597 N N . LEU A 1 79 ? -3.771 -3.364 -0.934 1.00 88.94 79 LEU A N 1
ATOM 598 C CA . LEU A 1 79 ? -3.164 -4.544 -0.309 1.00 88.94 79 LEU A CA 1
ATOM 599 C C . LEU A 1 79 ? -4.233 -5.545 0.133 1.00 88.94 79 LEU A C 1
ATOM 601 O O . LEU A 1 79 ? -4.096 -6.743 -0.103 1.00 88.94 79 LEU A O 1
ATOM 605 N N . ARG A 1 80 ? -5.329 -5.062 0.726 1.00 92.62 80 ARG A N 1
ATOM 606 C CA . ARG A 1 80 ? -6.437 -5.911 1.172 1.00 92.62 80 ARG A CA 1
ATOM 607 C C . ARG A 1 80 ? -7.062 -6.691 0.012 1.00 92.62 80 ARG A C 1
ATOM 609 O O . ARG A 1 80 ? -7.267 -7.898 0.124 1.00 92.62 80 ARG A O 1
ATOM 616 N N . THR A 1 81 ? -7.373 -6.005 -1.085 1.00 90.25 81 THR A N 1
ATOM 617 C CA . THR A 1 81 ? -7.999 -6.610 -2.273 1.00 90.25 81 THR A CA 1
ATOM 618 C C . THR A 1 81 ? -7.066 -7.595 -2.965 1.00 90.25 81 THR A C 1
ATOM 620 O O . THR A 1 81 ? -7.503 -8.681 -3.324 1.00 90.25 81 THR A O 1
ATOM 623 N N . ALA A 1 82 ? -5.770 -7.291 -3.047 1.00 87.69 82 ALA A N 1
ATOM 624 C CA . ALA A 1 82 ? -4.781 -8.216 -3.591 1.00 87.69 82 ALA A CA 1
ATOM 625 C C . ALA A 1 82 ? -4.595 -9.494 -2.741 1.00 87.69 82 ALA A C 1
ATOM 627 O O . ALA A 1 82 ? -4.196 -10.527 -3.273 1.00 87.69 82 ALA A O 1
ATOM 628 N N . LEU A 1 83 ? -4.931 -9.457 -1.445 1.00 87.44 83 LEU A N 1
ATOM 629 C CA . LEU A 1 83 ? -4.981 -10.633 -0.563 1.00 87.44 83 LEU A CA 1
ATOM 630 C C . LEU A 1 83 ? -6.352 -11.333 -0.529 1.00 87.44 83 LEU A C 1
ATOM 632 O O . LEU A 1 83 ? -6.527 -12.260 0.262 1.00 87.44 83 LEU A O 1
ATOM 636 N N . ASN A 1 84 ? -7.332 -10.902 -1.334 1.00 88.88 84 ASN A N 1
ATOM 637 C CA . ASN A 1 84 ? -8.720 -11.384 -1.287 1.00 88.88 84 ASN A CA 1
ATOM 638 C C . ASN A 1 84 ? -9.352 -11.311 0.120 1.00 88.88 84 ASN A C 1
ATOM 640 O O . ASN A 1 84 ? -10.150 -12.163 0.513 1.00 88.88 84 ASN A O 1
ATOM 644 N N . LEU A 1 85 ? -8.992 -10.291 0.906 1.00 89.62 85 LEU A N 1
ATOM 645 C CA . LEU A 1 85 ? -9.554 -10.067 2.236 1.00 89.62 85 LEU A CA 1
ATOM 646 C C . LEU A 1 85 ? -10.809 -9.183 2.158 1.00 89.62 85 LEU A C 1
ATOM 648 O O . LEU A 1 85 ? -10.814 -8.116 1.531 1.00 89.62 85 LEU A O 1
ATOM 652 N N . SER A 1 86 ? -11.874 -9.587 2.856 1.00 92.94 86 SER A N 1
ATOM 653 C CA . SER A 1 86 ? -13.012 -8.695 3.089 1.00 92.94 86 SER A CA 1
ATOM 654 C C . SER A 1 86 ? -12.607 -7.587 4.060 1.00 92.94 86 SER A C 1
ATOM 656 O O . SER A 1 86 ? -11.745 -7.774 4.925 1.00 92.94 86 SER A O 1
ATOM 658 N N . ALA A 1 87 ? -13.209 -6.409 3.911 1.00 91.06 87 ALA A N 1
ATOM 659 C CA . ALA A 1 87 ? -12.936 -5.312 4.834 1.00 91.06 87 ALA A CA 1
ATOM 660 C C . ALA A 1 87 ? -13.467 -5.618 6.247 1.00 91.06 87 ALA A C 1
ATOM 662 O O . ALA A 1 87 ? -12.829 -5.227 7.212 1.00 91.06 87 ALA A O 1
ATOM 663 N N . ASP A 1 88 ? -14.517 -6.431 6.399 1.00 92.62 88 ASP A N 1
ATOM 664 C CA . ASP A 1 88 ? -14.988 -6.877 7.722 1.00 92.62 88 ASP A CA 1
ATOM 665 C C . ASP A 1 88 ? -13.952 -7.760 8.413 1.00 92.62 88 ASP A C 1
ATOM 667 O O . ASP A 1 88 ? -13.646 -7.566 9.587 1.00 92.62 88 ASP A O 1
ATOM 671 N N . LYS A 1 89 ? -13.339 -8.681 7.658 1.00 92.69 89 LYS A N 1
ATOM 672 C CA . LYS A 1 89 ? -12.271 -9.538 8.173 1.00 92.69 89 LYS A CA 1
ATOM 673 C C . LYS A 1 89 ? -11.044 -8.722 8.557 1.00 92.69 89 LYS A C 1
ATOM 675 O O . LYS A 1 89 ? -10.492 -8.938 9.628 1.00 92.69 89 LYS A O 1
ATOM 680 N N . LEU A 1 90 ? -10.632 -7.768 7.716 1.00 92.94 90 LEU A N 1
ATOM 681 C CA . LEU A 1 90 ? -9.498 -6.905 8.045 1.00 92.94 90 LEU A CA 1
ATOM 682 C C . LEU A 1 90 ? -9.790 -6.046 9.281 1.00 92.94 90 LEU A C 1
ATOM 684 O O . LEU A 1 90 ? -8.935 -5.974 10.157 1.00 92.94 90 LEU A O 1
ATOM 688 N N . ALA A 1 91 ? -10.977 -5.439 9.365 1.00 93.88 91 ALA A N 1
ATOM 689 C CA . ALA A 1 91 ? -11.382 -4.598 10.488 1.00 93.88 91 ALA A CA 1
ATOM 690 C C . ALA A 1 91 ? -11.388 -5.394 11.799 1.00 93.88 91 ALA A C 1
ATOM 692 O O . ALA A 1 91 ? -10.792 -4.962 12.785 1.00 93.88 91 ALA A O 1
ATOM 693 N N . HIS A 1 92 ? -11.958 -6.601 11.775 1.00 93.75 92 HIS A N 1
ATOM 694 C CA . HIS A 1 92 ? -11.936 -7.524 12.904 1.00 93.75 92 HIS A CA 1
ATOM 695 C C . HIS A 1 92 ? -10.504 -7.918 13.304 1.00 93.75 92 HIS A C 1
ATOM 697 O O . HIS A 1 92 ? -10.135 -7.794 14.470 1.00 93.75 92 HIS A O 1
ATOM 703 N N . ASP A 1 93 ? -9.662 -8.308 12.341 1.00 91.00 93 ASP A N 1
ATOM 704 C CA . ASP A 1 93 ? -8.288 -8.763 12.599 1.00 91.00 93 ASP A CA 1
ATOM 705 C C . ASP A 1 93 ? -7.390 -7.654 13.180 1.00 91.00 93 ASP A C 1
ATOM 707 O O . ASP A 1 93 ? -6.477 -7.931 13.963 1.00 91.00 93 ASP A O 1
ATOM 711 N N . ILE A 1 94 ? -7.631 -6.391 12.813 1.00 92.25 94 ILE A N 1
ATOM 712 C CA . ILE A 1 94 ? -6.905 -5.240 13.372 1.00 92.25 94 ILE A CA 1
ATOM 713 C C . ILE A 1 94 ? -7.627 -4.601 14.568 1.00 92.25 94 ILE A C 1
ATOM 715 O O . ILE A 1 94 ? -7.064 -3.706 15.202 1.00 92.25 94 ILE A O 1
ATOM 719 N N . GLY A 1 95 ? -8.815 -5.086 14.932 1.00 92.00 95 GLY A N 1
ATOM 720 C CA . GLY A 1 95 ? -9.604 -4.621 16.071 1.00 92.00 95 GLY A CA 1
ATOM 721 C C . GLY A 1 95 ? -10.130 -3.192 15.926 1.00 92.00 95 GLY A C 1
ATOM 722 O O . GLY A 1 95 ? -10.058 -2.433 16.889 1.00 92.00 95 GLY A O 1
ATOM 723 N N . VAL A 1 96 ? -10.613 -2.821 14.738 1.00 92.94 96 VAL A N 1
ATOM 724 C CA . VAL A 1 96 ? -11.278 -1.534 14.468 1.00 92.94 96 VAL A CA 1
ATOM 725 C C . VAL A 1 96 ? -12.689 -1.760 13.928 1.00 92.94 96 VAL A C 1
ATOM 727 O O . VAL A 1 96 ? -13.017 -2.847 13.454 1.00 92.94 96 VAL A O 1
ATOM 730 N N . SER A 1 97 ? -13.534 -0.729 13.976 1.00 94.06 97 SER A N 1
ATOM 731 C CA . SER A 1 97 ? -14.859 -0.790 13.354 1.00 94.06 97 SER A CA 1
ATOM 732 C C . SER A 1 97 ? -14.766 -0.756 11.825 1.00 94.06 97 SER A C 1
ATOM 734 O O . SER A 1 97 ? -13.795 -0.256 11.248 1.00 94.06 97 SER A O 1
ATOM 736 N N . ARG A 1 98 ? -15.808 -1.254 11.150 1.00 93.31 98 ARG A N 1
ATOM 737 C CA . ARG A 1 98 ? -15.888 -1.208 9.686 1.00 93.31 98 ARG A CA 1
ATOM 738 C C . ARG A 1 98 ? -15.828 0.227 9.152 1.00 93.31 98 ARG A C 1
ATOM 740 O O . ARG A 1 98 ? -15.121 0.477 8.180 1.00 93.31 98 ARG A O 1
ATOM 747 N N . ASP A 1 99 ? -16.487 1.158 9.833 1.00 93.88 99 ASP A N 1
ATOM 748 C CA . ASP A 1 99 ? -16.483 2.578 9.468 1.00 93.88 99 ASP A CA 1
ATOM 749 C C . ASP A 1 99 ? -15.095 3.201 9.628 1.00 93.88 99 ASP A C 1
ATOM 751 O O . ASP A 1 99 ? -14.645 3.957 8.768 1.00 93.88 99 ASP A O 1
ATOM 755 N N . ARG A 1 100 ? -14.371 2.838 10.696 1.00 92.62 100 ARG A N 1
ATOM 756 C CA . ARG A 1 100 ? -12.990 3.286 10.904 1.00 92.62 100 ARG A CA 1
ATOM 757 C C . ARG A 1 100 ? -12.086 2.773 9.790 1.00 92.62 100 ARG A C 1
ATOM 759 O O . ARG A 1 100 ? -11.287 3.540 9.264 1.00 92.62 100 ARG A O 1
ATOM 766 N N . LEU A 1 101 ? -12.230 1.508 9.392 1.00 93.00 101 LEU A N 1
ATOM 767 C CA . LEU A 1 101 ? -11.479 0.972 8.259 1.00 93.00 101 LEU A CA 1
ATOM 768 C C . LEU A 1 101 ? -11.827 1.695 6.946 1.00 93.00 101 LEU A C 1
ATOM 770 O O . LEU A 1 101 ? -10.915 1.986 6.179 1.00 93.00 101 LEU A O 1
ATOM 774 N N . ASP A 1 102 ? -13.097 2.025 6.692 1.00 92.00 102 ASP A N 1
ATOM 775 C CA . ASP A 1 102 ? -13.489 2.790 5.496 1.00 92.00 102 ASP A CA 1
ATOM 776 C C . ASP A 1 102 ? -12.843 4.184 5.474 1.00 92.00 102 ASP A C 1
ATOM 778 O O . ASP A 1 102 ? -12.295 4.601 4.453 1.00 92.00 102 ASP A O 1
ATOM 782 N N . GLN A 1 103 ? -12.810 4.876 6.619 1.00 91.50 103 GLN A N 1
ATOM 783 C CA . GLN A 1 103 ? -12.113 6.159 6.755 1.00 91.50 103 GLN A CA 1
ATOM 784 C C . GLN A 1 103 ? -10.616 6.034 6.446 1.00 91.50 103 GLN A C 1
ATOM 786 O O . GLN A 1 103 ? -10.074 6.868 5.719 1.00 91.50 103 GLN A O 1
ATOM 791 N N . LEU A 1 104 ? -9.961 4.983 6.950 1.00 89.81 104 LEU A N 1
ATOM 792 C CA . LEU A 1 104 ? -8.549 4.702 6.678 1.00 89.81 104 LEU A CA 1
ATOM 793 C C . LEU A 1 104 ? -8.307 4.377 5.194 1.00 89.81 104 LEU A C 1
ATOM 795 O O . LEU A 1 104 ? -7.351 4.866 4.601 1.00 89.81 104 LEU A O 1
ATOM 799 N N . GLU A 1 105 ? -9.174 3.579 4.564 1.00 89.88 105 GLU A N 1
ATOM 800 C CA . GLU A 1 105 ? -9.061 3.225 3.140 1.00 89.88 105 GLU A CA 1
ATOM 801 C C . GLU A 1 105 ? -9.272 4.423 2.211 1.00 89.88 105 GLU A C 1
ATOM 803 O O . GLU A 1 105 ? -8.710 4.457 1.116 1.00 89.88 105 GLU A O 1
ATOM 808 N N . ARG A 1 106 ? -10.072 5.400 2.642 1.00 85.75 106 ARG A N 1
ATOM 809 C CA . ARG A 1 106 ? -10.378 6.621 1.886 1.00 85.75 106 ARG A CA 1
ATOM 810 C C . ARG A 1 106 ? -9.434 7.780 2.190 1.00 85.75 106 ARG A C 1
ATOM 812 O O . ARG A 1 106 ? -9.520 8.804 1.523 1.00 85.75 106 ARG A O 1
ATOM 819 N N . GLY A 1 107 ? -8.561 7.634 3.186 1.00 84.62 107 GLY A N 1
ATOM 820 C CA . GLY A 1 107 ? -7.613 8.673 3.595 1.00 84.62 107 GLY A CA 1
ATOM 821 C C . GLY A 1 107 ? -8.285 9.802 4.369 1.00 84.62 107 GLY A C 1
ATOM 822 O O . GLY A 1 107 ? -7.743 10.894 4.470 1.00 84.62 107 GLY A O 1
ATOM 823 N N . LEU A 1 108 ? -9.481 9.545 4.906 1.00 85.06 108 LEU A N 1
ATOM 824 C CA . LEU A 1 108 ? -10.203 10.465 5.786 1.00 85.06 108 LEU A CA 1
ATOM 825 C C . LEU A 1 108 ? -9.661 10.419 7.220 1.00 85.06 108 LEU A C 1
ATOM 827 O O . LEU A 1 108 ? -9.969 11.293 8.026 1.00 85.06 108 LEU A O 1
ATOM 831 N N . ALA A 1 109 ? -8.886 9.385 7.546 1.00 86.12 109 ALA A N 1
ATOM 832 C CA . ALA A 1 109 ? -8.222 9.226 8.825 1.00 86.12 109 ALA A CA 1
ATOM 833 C C . ALA A 1 109 ? -6.834 8.612 8.640 1.00 86.12 109 ALA A C 1
ATOM 835 O O . ALA A 1 109 ? -6.627 7.770 7.767 1.00 86.12 109 ALA A O 1
ATOM 836 N N . GLU A 1 110 ? -5.919 8.986 9.529 1.00 83.19 110 GLU A N 1
ATOM 837 C CA . GLU A 1 110 ? -4.613 8.348 9.667 1.00 83.19 110 GLU A CA 1
ATOM 838 C C . GLU A 1 110 ? -4.685 7.192 10.682 1.00 83.19 110 GLU A C 1
ATOM 840 O O . GLU A 1 110 ? -5.358 7.318 11.720 1.00 83.19 110 GLU A O 1
ATOM 845 N N . PRO A 1 111 ? -4.001 6.064 10.420 1.00 86.88 111 PRO A N 1
ATOM 846 C CA . PRO A 1 111 ? -3.909 4.967 11.368 1.00 86.88 111 PRO A CA 1
ATOM 847 C C . PRO A 1 111 ? -2.990 5.337 12.538 1.00 86.88 111 PRO A C 1
ATOM 849 O O . PRO A 1 111 ? -1.880 5.845 12.380 1.00 86.88 111 PRO A O 1
ATOM 852 N N . THR A 1 112 ? -3.434 5.022 13.749 1.00 89.50 112 THR A N 1
ATOM 853 C CA . THR A 1 112 ? -2.617 5.089 14.963 1.00 89.50 112 THR A CA 1
ATOM 854 C C . THR A 1 112 ? -1.433 4.124 14.879 1.00 89.50 112 THR A C 1
ATOM 856 O O . THR A 1 112 ? -1.457 3.134 14.149 1.00 89.50 112 THR A O 1
ATOM 859 N N . ALA A 1 113 ? -0.401 4.336 15.701 1.00 87.56 113 ALA A N 1
ATOM 860 C CA . ALA A 1 113 ? 0.761 3.441 15.744 1.00 87.56 113 ALA A CA 1
ATOM 861 C C . ALA A 1 113 ? 0.382 1.964 15.997 1.00 87.56 113 ALA A C 1
ATOM 863 O O . ALA A 1 113 ? 1.029 1.053 15.473 1.00 87.56 113 ALA A O 1
ATOM 864 N N . LEU A 1 114 ? -0.678 1.714 16.776 1.00 89.19 114 LEU A N 1
ATOM 865 C CA . LEU A 1 114 ? -1.196 0.369 17.016 1.00 89.19 114 LEU A CA 1
ATOM 866 C C . LEU A 1 114 ? -1.894 -0.205 15.775 1.00 89.19 114 LEU A C 1
ATOM 868 O O . LEU A 1 114 ? -1.595 -1.338 15.392 1.00 89.19 114 LEU A O 1
ATOM 872 N N . GLU A 1 115 ? -2.781 0.566 15.139 1.00 90.38 115 GLU A N 1
ATOM 873 C CA . GLU A 1 115 ? -3.467 0.182 13.896 1.00 90.38 115 GLU A CA 1
ATOM 874 C C . GLU A 1 115 ? -2.450 -0.103 12.783 1.00 90.38 115 GLU A C 1
ATOM 876 O O . GLU A 1 115 ? -2.509 -1.163 12.167 1.00 90.38 115 GLU A O 1
ATOM 881 N N . THR A 1 116 ? -1.444 0.757 12.605 1.00 90.69 116 THR A N 1
ATOM 882 C CA . THR A 1 116 ? -0.355 0.581 11.633 1.00 90.69 116 THR A CA 1
ATOM 883 C C . THR A 1 116 ? 0.414 -0.717 11.854 1.00 90.69 116 THR A C 1
ATOM 885 O O . THR A 1 116 ? 0.628 -1.481 10.913 1.00 90.69 116 THR A O 1
ATOM 888 N N . ARG A 1 117 ? 0.792 -1.036 13.100 1.00 89.94 117 ARG A N 1
ATOM 889 C CA . ARG A 1 117 ? 1.470 -2.307 13.420 1.00 89.94 117 ARG A CA 1
ATOM 890 C C . ARG A 1 117 ? 0.584 -3.519 13.135 1.00 89.94 117 ARG A C 1
ATOM 892 O O . ARG A 1 117 ? 1.076 -4.550 12.674 1.00 89.94 117 ARG A O 1
ATOM 899 N N . ARG A 1 118 ? -0.717 -3.427 13.427 1.00 92.31 118 ARG A N 1
ATOM 900 C CA . ARG A 1 118 ? -1.679 -4.505 13.152 1.00 92.31 118 ARG A CA 1
ATOM 901 C C . ARG A 1 118 ? -1.897 -4.687 11.648 1.00 92.31 118 ARG A C 1
ATOM 903 O O . ARG A 1 118 ? -1.824 -5.823 11.186 1.00 92.31 118 ARG A O 1
ATOM 910 N N . LEU A 1 119 ? -2.058 -3.598 10.897 1.00 91.44 119 LEU A N 1
ATOM 911 C CA . LEU A 1 119 ? -2.156 -3.582 9.436 1.00 91.44 119 LEU A CA 1
ATOM 912 C C . LEU A 1 119 ? -0.914 -4.193 8.789 1.00 91.44 119 LEU A C 1
ATOM 914 O O . LEU A 1 119 ? -1.045 -5.137 8.018 1.00 91.44 119 LEU A O 1
ATOM 918 N N . ALA A 1 120 ? 0.280 -3.721 9.152 1.00 91.12 120 ALA A N 1
ATOM 919 C CA . ALA A 1 120 ? 1.557 -4.220 8.643 1.00 91.12 120 ALA A CA 1
ATOM 920 C C . ALA A 1 120 ? 1.680 -5.741 8.808 1.00 91.12 120 ALA A C 1
ATOM 922 O O . ALA A 1 120 ? 1.879 -6.475 7.840 1.00 91.12 120 ALA A O 1
ATOM 923 N N . ARG A 1 121 ? 1.440 -6.234 10.027 1.00 91.00 121 ARG A N 1
ATOM 924 C CA . ARG A 1 121 ? 1.468 -7.669 10.329 1.00 91.00 121 ARG A CA 1
ATOM 925 C C . ARG A 1 121 ? 0.402 -8.449 9.566 1.00 91.00 121 ARG A C 1
ATOM 927 O O . ARG A 1 121 ? 0.691 -9.540 9.085 1.00 91.00 121 ARG A O 1
ATOM 934 N N . ARG A 1 122 ? -0.822 -7.922 9.458 1.00 92.81 122 ARG A N 1
ATOM 935 C CA . ARG A 1 122 ? -1.921 -8.639 8.800 1.00 92.81 122 ARG A CA 1
ATOM 936 C C . ARG A 1 122 ? -1.760 -8.696 7.283 1.00 92.81 122 ARG A C 1
ATOM 938 O O . ARG A 1 122 ? -2.082 -9.714 6.677 1.00 92.81 122 ARG A O 1
ATOM 945 N N . LEU A 1 123 ? -1.264 -7.615 6.693 1.00 88.19 123 LEU A N 1
ATOM 946 C CA . LEU A 1 123 ? -1.048 -7.474 5.257 1.00 88.19 123 LEU A CA 1
ATOM 947 C C . LEU A 1 123 ? 0.318 -8.026 4.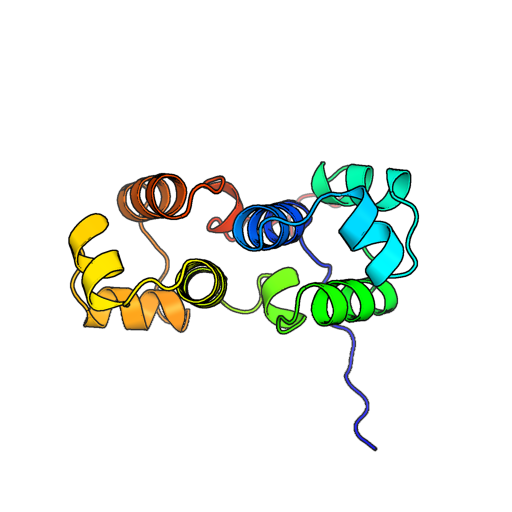813 1.00 88.19 123 LEU A C 1
ATOM 949 O O . LEU A 1 123 ? 0.550 -8.159 3.616 1.00 88.19 123 LEU A O 1
ATOM 953 N N . GLY A 1 124 ? 1.206 -8.375 5.751 1.00 87.81 124 GLY A N 1
ATOM 954 C CA . GLY A 1 124 ? 2.536 -8.915 5.453 1.00 87.81 124 GLY A CA 1
ATOM 955 C C . GLY A 1 124 ? 3.482 -7.883 4.837 1.00 87.81 124 GLY A C 1
ATOM 956 O O . GLY A 1 124 ? 4.326 -8.232 4.015 1.00 87.81 124 GLY A O 1
ATOM 957 N N . VAL A 1 125 ? 3.318 -6.610 5.199 1.00 89.19 125 VAL A N 1
ATOM 958 C CA . VAL A 1 125 ? 4.095 -5.477 4.674 1.00 89.19 125 VAL A CA 1
ATOM 959 C C . VAL A 1 125 ? 4.741 -4.702 5.817 1.00 89.19 125 VAL A C 1
ATOM 961 O O . VAL A 1 125 ? 4.386 -4.884 6.980 1.00 89.19 125 VAL A O 1
ATOM 964 N N . GLU A 1 126 ? 5.686 -3.819 5.508 1.00 86.25 126 GLU A N 1
ATOM 965 C CA . GLU A 1 126 ? 6.281 -2.960 6.530 1.00 86.25 126 GLU A CA 1
ATOM 966 C C . GLU A 1 126 ? 5.358 -1.814 6.954 1.00 86.25 126 GLU A C 1
ATOM 968 O O . GLU A 1 126 ? 4.574 -1.293 6.165 1.00 86.25 126 GLU A O 1
ATOM 973 N N . ALA A 1 127 ? 5.495 -1.378 8.208 1.00 85.19 127 ALA A N 1
ATOM 974 C CA . ALA A 1 127 ? 4.756 -0.238 8.751 1.00 85.19 127 ALA A CA 1
ATOM 975 C C . ALA A 1 127 ? 5.076 1.086 8.030 1.00 85.19 127 ALA A C 1
ATOM 977 O O . ALA A 1 127 ? 4.205 1.948 7.932 1.00 85.19 127 ALA A O 1
ATOM 978 N N . SER A 1 128 ? 6.296 1.225 7.493 1.00 82.62 128 SER A N 1
ATOM 979 C CA . SER A 1 128 ? 6.779 2.384 6.718 1.00 82.62 128 SER A CA 1
ATOM 980 C C . SER A 1 128 ? 5.827 2.783 5.587 1.00 82.62 128 SER A C 1
ATOM 982 O O . SER A 1 128 ? 5.603 3.969 5.357 1.00 82.62 128 SER A O 1
ATOM 984 N N . VAL A 1 129 ? 5.169 1.794 4.982 1.00 83.56 129 VAL A N 1
ATOM 985 C CA . VAL A 1 129 ? 4.182 1.929 3.904 1.00 83.56 129 VAL A CA 1
ATOM 986 C C . VAL A 1 129 ? 2.975 2.789 4.301 1.00 83.56 129 VAL A C 1
ATOM 988 O O . VAL A 1 129 ? 2.421 3.488 3.456 1.00 83.56 129 VAL A O 1
ATOM 991 N N . PHE A 1 130 ? 2.566 2.745 5.572 1.00 81.88 130 PHE A N 1
ATOM 992 C CA . PHE A 1 130 ? 1.416 3.501 6.090 1.00 81.88 130 PHE A CA 1
ATOM 993 C C . PHE A 1 130 ? 1.815 4.835 6.707 1.00 81.88 130 PHE A C 1
ATOM 995 O O . PHE A 1 130 ? 0.963 5.685 6.926 1.00 81.88 130 PHE A O 1
ATOM 1002 N N . HIS A 1 131 ? 3.100 5.035 6.990 1.00 72.00 131 HIS A N 1
ATOM 1003 C CA . HIS A 1 131 ? 3.570 6.326 7.448 1.00 72.00 131 HIS A CA 1
ATOM 1004 C C . HIS A 1 131 ? 3.634 7.266 6.252 1.00 72.00 131 HIS A C 1
ATOM 1006 O O . HIS A 1 131 ? 4.452 7.087 5.346 1.00 72.00 131 HIS A O 1
ATOM 1012 N N . MET A 1 132 ? 2.790 8.293 6.249 1.00 58.06 132 MET A N 1
ATOM 1013 C CA . MET A 1 132 ? 2.994 9.464 5.410 1.00 58.06 132 MET A CA 1
ATOM 1014 C C . MET A 1 132 ? 4.161 10.260 6.004 1.00 58.06 132 MET A C 1
ATOM 1016 O O . MET A 1 132 ? 3.980 11.249 6.707 1.00 58.06 132 MET A O 1
ATOM 1020 N N . THR A 1 133 ? 5.393 9.776 5.815 1.00 42.91 133 THR A N 1
ATOM 1021 C CA . THR A 1 133 ? 6.567 10.549 6.211 1.00 42.91 133 THR A CA 1
ATOM 1022 C C . THR A 1 133 ? 6.614 11.776 5.314 1.00 42.91 133 THR A C 1
ATOM 1024 O O . THR A 1 133 ? 6.890 11.681 4.116 1.00 42.91 133 THR A O 1
ATOM 1027 N N . GLN A 1 134 ? 6.325 12.926 5.913 1.00 37.25 134 GLN A N 1
ATOM 1028 C CA . GLN A 1 134 ? 6.572 14.251 5.374 1.00 37.25 134 GLN A CA 1
ATOM 1029 C C . GLN A 1 134 ? 8.085 14.427 5.170 1.00 37.25 134 GLN A C 1
ATOM 1031 O O . GLN A 1 134 ? 8.769 15.077 5.947 1.00 37.25 134 GLN A O 1
ATOM 1036 N N . LEU A 1 135 ? 8.646 13.816 4.125 1.00 40.56 135 LEU A N 1
ATOM 1037 C CA . LEU A 1 135 ? 10.007 14.100 3.662 1.00 40.56 135 LEU A CA 1
ATOM 1038 C C . LEU A 1 135 ? 9.976 15.318 2.736 1.00 40.56 135 LEU A C 1
ATOM 1040 O O . LEU A 1 135 ? 10.343 15.233 1.564 1.00 40.56 135 LEU A O 1
ATOM 1044 N N . ALA A 1 136 ? 9.499 16.435 3.284 1.00 36.28 136 ALA A N 1
ATOM 1045 C CA . ALA A 1 136 ? 9.636 17.767 2.705 1.00 36.28 136 ALA A CA 1
ATOM 1046 C C . ALA A 1 136 ? 10.590 18.671 3.514 1.00 36.28 136 ALA A C 1
ATOM 1048 O O . ALA A 1 136 ? 10.744 19.828 3.156 1.00 36.28 136 ALA A O 1
ATOM 1049 N N . GLU A 1 137 ? 11.278 18.162 4.546 1.00 38.59 137 GLU A N 1
ATOM 1050 C CA . GLU A 1 137 ? 12.218 18.964 5.360 1.00 38.59 137 GLU A CA 1
ATOM 1051 C C . GLU A 1 137 ? 13.683 18.505 5.305 1.00 38.59 137 GLU A C 1
ATOM 1053 O O . GLU A 1 137 ? 14.485 18.882 6.151 1.00 38.59 137 GLU A O 1
ATOM 1058 N N . GLN A 1 138 ? 14.081 17.721 4.299 1.00 33.12 138 GLN A N 1
ATOM 1059 C CA . GLN A 1 138 ? 15.505 17.446 4.052 1.00 33.12 138 GLN A CA 1
ATOM 1060 C C . GLN A 1 138 ? 15.871 17.726 2.593 1.00 33.12 138 GLN A C 1
ATOM 1062 O O . GLN A 1 138 ? 16.236 16.836 1.828 1.00 33.12 138 GLN A O 1
ATOM 1067 N N . ALA A 1 139 ? 15.744 18.987 2.203 1.00 37.72 139 ALA A N 1
ATOM 1068 C CA . ALA A 1 139 ? 16.597 19.588 1.193 1.00 37.72 139 ALA A CA 1
ATOM 1069 C C . ALA A 1 139 ? 16.953 20.979 1.723 1.00 37.72 139 ALA A C 1
ATOM 1071 O O . ALA A 1 139 ? 16.061 21.804 1.910 1.00 37.72 139 ALA A O 1
ATOM 1072 N N . SER A 1 140 ? 18.231 21.127 2.077 1.00 35.88 140 SER A N 1
ATOM 1073 C CA . SER A 1 140 ? 18.899 22.368 2.473 1.00 35.88 140 SER A CA 1
ATOM 1074 C C . SER A 1 140 ? 18.611 23.546 1.555 1.00 35.88 140 SER A C 1
ATOM 1076 O O . SER A 1 140 ? 18.387 23.308 0.346 1.00 35.88 140 SER A O 1
#